Protein AF-A0A0C9W1W9-F1 (afdb_monomer_lite)

Secondary structure (DSSP, 8-state):
----TT-GGG-HHHHHHHHHHHHHHTTT--HHHHHHHHHHHHHT--HHHHHHHHHHHHHHHHHHHTT--HHHHHHHHHHTSSSSS--S-TTTS-S--------

Sequence (103 aa):
LFSAKFHWELNLIEMYWGWTKTCIAAADGTFPTAKRLIPEILDSCPLKTICAFFRKTWRYMDAYRKGLNAKQAEFGVKKFRSHRAVGRSNDELGNNGEPSIKW

Structure (mmCIF, N/CA/C/O backbone):
data_AF-A0A0C9W1W9-F1
#
_entry.id   AF-A0A0C9W1W9-F1
#
loop_
_atom_site.group_PDB
_atom_site.id
_atom_site.type_symbol
_atom_site.label_atom_id
_atom_site.label_alt_id
_atom_site.label_comp_id
_atom_site.label_asym_id
_atom_site.label_entity_id
_atom_site.label_seq_id
_atom_site.pdbx_PDB_ins_code
_atom_site.Cartn_x
_atom_site.Cartn_y
_atom_site.Cartn_z
_atom_site.occupancy
_atom_site.B_iso_or_equiv
_atom_site.auth_seq_id
_atom_site.auth_comp_id
_atom_site.auth_asym_id
_atom_site.auth_atom_id
_atom_site.pdbx_PDB_model_num
ATOM 1 N N . LEU A 1 1 ? -19.149 -1.927 -6.297 1.00 52.75 1 LEU A N 1
ATOM 2 C CA . LEU A 1 1 ? -17.812 -1.557 -5.773 1.00 52.75 1 LEU A CA 1
ATOM 3 C C . LEU A 1 1 ? -17.927 -0.199 -5.092 1.00 52.75 1 LEU A C 1
ATOM 5 O O . LEU A 1 1 ? -18.418 0.726 -5.721 1.00 52.75 1 LEU A O 1
ATOM 9 N N . PHE A 1 2 ? -17.569 -0.093 -3.811 1.00 50.38 2 PHE A N 1
ATOM 10 C CA . PHE A 1 2 ? -17.582 1.178 -3.077 1.00 50.38 2 PHE A CA 1
ATOM 11 C C . PHE A 1 2 ? -16.350 1.998 -3.481 1.00 50.38 2 PHE A C 1
ATOM 13 O O . PHE A 1 2 ? -15.224 1.599 -3.191 1.00 50.38 2 PHE A O 1
ATOM 20 N N . SER A 1 3 ? -16.545 3.113 -4.185 1.00 54.56 3 SER A N 1
ATOM 21 C CA . SER A 1 3 ? -15.458 4.033 -4.528 1.00 54.56 3 SER A CA 1
ATOM 22 C C . SER A 1 3 ? -15.202 4.956 -3.348 1.00 54.56 3 SER A C 1
ATOM 24 O O . SER A 1 3 ? -15.891 5.959 -3.165 1.00 54.56 3 SER A O 1
ATOM 26 N N . ALA A 1 4 ? -14.204 4.617 -2.539 1.00 61.12 4 ALA A N 1
ATOM 27 C CA . ALA A 1 4 ? -13.779 5.449 -1.429 1.00 61.12 4 ALA A CA 1
ATOM 28 C C . ALA A 1 4 ? -12.994 6.667 -1.947 1.00 61.12 4 ALA A C 1
ATOM 30 O O . ALA A 1 4 ? -11.774 6.728 -1.846 1.00 61.12 4 ALA A O 1
ATOM 31 N N . LYS A 1 5 ? -13.702 7.640 -2.536 1.00 61.31 5 LYS A N 1
ATOM 32 C CA . LYS A 1 5 ? -13.131 8.879 -3.100 1.00 61.31 5 LYS A CA 1
ATOM 33 C C . LYS A 1 5 ? -12.218 9.637 -2.122 1.00 61.31 5 LYS A C 1
ATOM 35 O O . LYS A 1 5 ? -11.343 10.363 -2.572 1.00 61.31 5 LYS A O 1
ATOM 40 N N . PHE A 1 6 ? -12.402 9.438 -0.815 1.00 65.94 6 PHE A N 1
ATOM 41 C CA . PHE A 1 6 ? -11.642 10.098 0.252 1.00 65.94 6 PHE A CA 1
ATOM 42 C C . PHE A 1 6 ? -10.771 9.150 1.093 1.00 65.94 6 PHE A C 1
ATOM 44 O O . PHE A 1 6 ? -10.112 9.606 2.020 1.00 65.94 6 PHE A O 1
ATOM 51 N N . HIS A 1 7 ? -10.735 7.852 0.769 1.00 71.06 7 HIS A N 1
ATOM 52 C CA . HIS A 1 7 ? -9.911 6.867 1.480 1.00 71.06 7 HIS A CA 1
ATOM 53 C C . HIS A 1 7 ? -9.067 6.095 0.475 1.00 71.06 7 HIS A C 1
ATOM 55 O O . HIS A 1 7 ? -9.381 4.966 0.085 1.00 71.06 7 HIS A O 1
ATOM 61 N N . TRP A 1 8 ? -7.990 6.735 0.024 1.00 73.75 8 TRP A N 1
ATOM 62 C CA . TRP A 1 8 ? -7.030 6.128 -0.895 1.00 73.75 8 TRP A CA 1
ATOM 63 C C . TRP A 1 8 ? -6.411 4.849 -0.303 1.00 73.75 8 TRP A C 1
ATOM 65 O O . TRP A 1 8 ? -6.019 3.962 -1.060 1.00 73.75 8 TRP A O 1
ATOM 75 N N . GLU A 1 9 ? -6.412 4.673 1.029 1.00 77.69 9 GLU A N 1
ATOM 76 C CA . GLU A 1 9 ? -5.933 3.445 1.680 1.00 77.69 9 GLU A CA 1
ATOM 77 C C . GLU A 1 9 ? -6.851 2.233 1.436 1.00 77.69 9 GLU A C 1
ATOM 79 O O . GLU A 1 9 ? -6.456 1.092 1.694 1.00 77.69 9 GLU A O 1
ATOM 84 N N . LEU A 1 10 ? -8.066 2.455 0.925 1.00 81.56 10 LEU A N 1
ATOM 85 C CA . LEU A 1 10 ? -8.993 1.399 0.518 1.00 81.56 10 LEU A CA 1
ATOM 86 C C . LEU A 1 10 ? -8.867 1.030 -0.965 1.00 81.56 10 LEU A C 1
ATOM 88 O O . LEU A 1 10 ? -9.454 0.034 -1.391 1.00 81.56 10 LEU A O 1
ATOM 92 N N . ASN A 1 11 ? -8.099 1.791 -1.748 1.00 85.50 11 ASN A N 1
ATOM 93 C CA . ASN A 1 11 ? -7.956 1.560 -3.176 1.00 85.50 11 ASN A CA 1
ATOM 94 C C . ASN A 1 11 ? -6.758 0.645 -3.478 1.00 85.50 11 ASN A C 1
ATOM 96 O O . ASN A 1 11 ? -5.595 1.022 -3.332 1.00 85.50 11 ASN A O 1
ATOM 100 N N . LEU A 1 12 ? -7.048 -0.574 -3.937 1.00 83.94 12 LEU A N 1
ATOM 101 C CA . LEU A 1 12 ? -6.023 -1.564 -4.273 1.00 83.94 12 LEU A CA 1
ATOM 102 C C . LEU A 1 12 ? -5.132 -1.11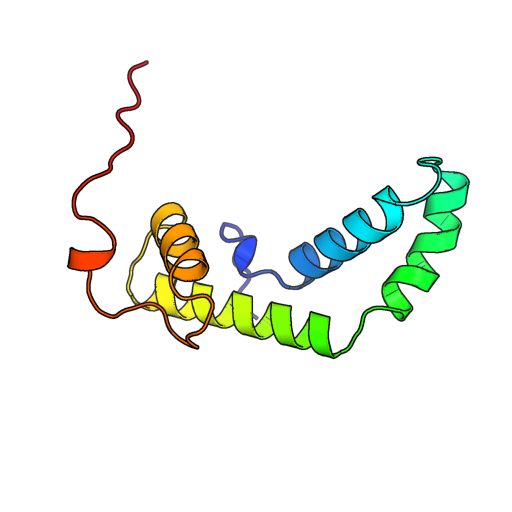2 -5.435 1.00 83.94 12 LEU A C 1
ATOM 104 O O . LEU A 1 12 ? -3.943 -1.428 -5.428 1.00 83.94 12 LEU A O 1
ATOM 108 N N . ILE A 1 13 ? -5.671 -0.351 -6.396 1.00 88.19 13 ILE A N 1
ATOM 109 C CA . ILE A 1 13 ? -4.886 0.117 -7.545 1.00 88.19 13 ILE A CA 1
ATOM 110 C C . ILE A 1 13 ? -3.803 1.109 -7.109 1.00 88.19 13 ILE A C 1
ATOM 112 O O . ILE A 1 13 ? -2.691 1.063 -7.621 1.00 88.19 13 ILE A O 1
ATOM 116 N N . GLU A 1 14 ? -4.082 1.939 -6.099 1.00 89.19 14 GLU A N 1
ATOM 117 C CA . GLU A 1 14 ? -3.112 2.886 -5.538 1.00 89.19 14 GLU A CA 1
ATOM 118 C C . GLU A 1 14 ? -1.977 2.154 -4.818 1.00 89.19 14 GLU A C 1
ATOM 120 O O . GLU A 1 14 ? -0.808 2.511 -4.961 1.00 89.19 14 GL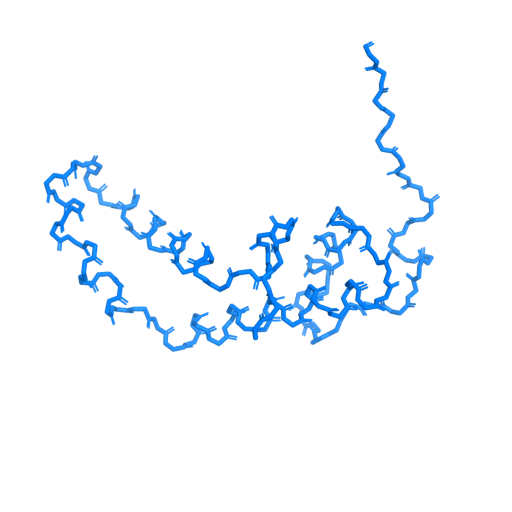U A O 1
ATOM 125 N N . MET A 1 15 ? -2.295 1.083 -4.079 1.00 90.38 15 MET A N 1
ATOM 126 C CA . MET A 1 15 ? -1.269 0.240 -3.451 1.00 90.38 15 MET A CA 1
ATOM 127 C C . MET A 1 15 ? -0.401 -0.469 -4.487 1.00 90.38 15 MET A C 1
ATOM 129 O O . MET A 1 15 ? 0.816 -0.557 -4.314 1.00 90.38 15 MET A O 1
ATOM 133 N N . TYR A 1 16 ? -1.029 -0.952 -5.556 1.00 92.06 16 TYR A N 1
ATOM 134 C CA . TYR A 1 16 ? -0.356 -1.625 -6.653 1.00 92.06 16 TYR A CA 1
ATOM 135 C C . TYR A 1 16 ? 0.616 -0.684 -7.369 1.00 92.06 16 TYR A C 1
ATOM 137 O O . TYR A 1 16 ? 1.811 -0.966 -7.424 1.00 92.06 16 TYR A O 1
ATOM 145 N N . TRP A 1 17 ? 0.147 0.499 -7.777 1.00 92.00 17 TRP A N 1
ATOM 146 C CA . TRP A 1 17 ? 1.000 1.544 -8.344 1.00 92.00 17 TRP A CA 1
ATOM 147 C C . TRP A 1 17 ? 2.081 2.019 -7.372 1.00 92.00 17 TRP A C 1
ATOM 149 O O . TRP A 1 17 ? 3.194 2.330 -7.793 1.00 92.00 17 TRP A O 1
ATOM 159 N N . GLY A 1 18 ? 1.786 2.072 -6.071 1.00 91.44 18 GLY A N 1
ATOM 160 C CA . GLY A 1 18 ? 2.770 2.358 -5.030 1.00 91.44 18 GLY A CA 1
ATOM 161 C C . GLY A 1 18 ? 3.934 1.367 -5.046 1.00 91.44 18 GLY A C 1
ATOM 162 O O . GLY A 1 18 ? 5.088 1.786 -5.079 1.00 91.44 18 GLY A O 1
ATOM 163 N N . TRP A 1 19 ? 3.635 0.067 -5.090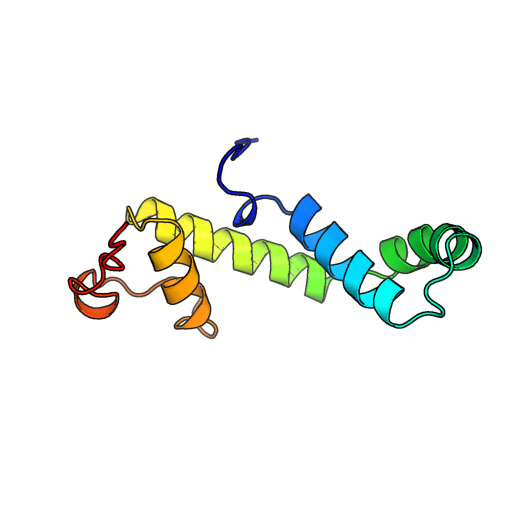 1.00 92.31 19 TRP A N 1
ATOM 164 C CA . TRP A 1 19 ? 4.648 -0.985 -5.177 1.00 92.31 19 TRP A CA 1
ATOM 165 C C . TRP A 1 19 ? 5.440 -0.922 -6.488 1.00 92.31 19 TRP A C 1
ATOM 167 O O . TRP A 1 19 ? 6.669 -0.931 -6.450 1.00 92.31 19 TRP A O 1
ATOM 177 N N . THR A 1 20 ? 4.761 -0.745 -7.626 1.00 91.75 20 THR A N 1
ATOM 178 C CA . THR A 1 20 ? 5.411 -0.583 -8.937 1.00 91.75 20 THR A CA 1
ATOM 179 C C . THR A 1 20 ? 6.389 0.592 -8.939 1.00 91.75 20 THR A C 1
ATOM 181 O O . THR A 1 20 ? 7.517 0.454 -9.409 1.00 91.75 20 THR A O 1
ATOM 184 N N . LYS A 1 21 ? 6.006 1.736 -8.354 1.00 89.69 21 LYS A N 1
ATOM 185 C CA . LYS A 1 21 ? 6.894 2.900 -8.208 1.00 89.69 21 LYS A CA 1
ATOM 186 C C . LYS A 1 21 ? 8.129 2.583 -7.368 1.00 89.69 21 LYS A C 1
ATOM 188 O O . LYS A 1 21 ? 9.215 3.016 -7.733 1.00 89.69 21 LYS A O 1
ATOM 193 N N . THR A 1 22 ? 7.994 1.821 -6.281 1.00 89.50 22 THR A N 1
ATOM 194 C CA . THR A 1 22 ? 9.145 1.400 -5.463 1.00 89.50 22 THR A CA 1
ATOM 195 C C . THR A 1 22 ? 10.111 0.509 -6.245 1.00 89.50 22 THR A C 1
ATOM 197 O O . THR A 1 22 ? 11.318 0.681 -6.122 1.00 89.50 22 THR A O 1
ATOM 200 N N . CYS A 1 23 ? 9.604 -0.400 -7.079 1.00 88.38 23 CYS A N 1
ATOM 201 C CA . CYS A 1 23 ? 10.442 -1.244 -7.934 1.00 88.38 23 CYS A CA 1
ATOM 202 C C . CYS A 1 23 ? 11.175 -0.436 -9.016 1.00 88.38 23 CYS A C 1
ATOM 204 O O . CYS A 1 23 ? 12.356 -0.663 -9.250 1.00 88.38 23 CYS A O 1
ATOM 206 N N . ILE A 1 24 ? 10.506 0.538 -9.642 1.00 87.50 24 ILE A N 1
ATOM 207 C CA . ILE A 1 24 ? 11.118 1.407 -10.664 1.00 87.50 24 ILE A CA 1
ATOM 208 C C . ILE A 1 24 ? 12.125 2.379 -10.046 1.00 87.50 24 ILE A C 1
ATOM 210 O O . ILE A 1 24 ? 13.134 2.684 -10.670 1.00 87.50 24 ILE A O 1
ATOM 214 N N . ALA A 1 25 ? 11.884 2.854 -8.822 1.00 84.88 25 ALA A N 1
ATOM 215 C CA . ALA A 1 25 ? 12.813 3.736 -8.116 1.00 84.88 25 ALA A CA 1
ATOM 216 C C . ALA A 1 25 ? 14.172 3.073 -7.824 1.00 84.88 25 ALA A C 1
ATOM 218 O O . ALA A 1 25 ? 15.141 3.779 -7.571 1.00 84.88 25 ALA A O 1
ATOM 219 N N . ALA A 1 26 ? 14.247 1.739 -7.869 1.00 80.69 26 ALA A N 1
ATOM 220 C CA . ALA A 1 26 ? 15.501 0.995 -7.779 1.00 80.69 26 ALA A CA 1
ATOM 221 C C . ALA A 1 26 ? 16.262 0.899 -9.120 1.00 80.69 26 ALA A C 1
ATOM 223 O O . ALA A 1 26 ? 17.371 0.373 -9.142 1.00 80.69 26 ALA A O 1
ATOM 224 N N . ALA A 1 27 ? 15.677 1.370 -10.227 1.00 81.06 27 ALA A N 1
ATOM 225 C CA . ALA A 1 27 ? 16.305 1.419 -11.547 1.00 81.06 27 ALA A CA 1
ATOM 226 C C . ALA A 1 27 ? 16.979 2.782 -11.812 1.00 81.06 27 ALA A C 1
ATOM 228 O O . ALA A 1 27 ? 16.990 3.669 -10.963 1.00 81.06 27 ALA A O 1
ATOM 229 N N . ASP A 1 28 ? 17.481 2.978 -13.034 1.00 78.94 28 ASP A N 1
ATOM 230 C CA . ASP A 1 28 ? 18.318 4.120 -13.449 1.00 78.94 28 ASP A CA 1
ATOM 231 C C . ASP A 1 28 ? 17.614 5.497 -13.462 1.00 78.94 28 ASP A C 1
ATOM 233 O O . ASP A 1 28 ? 18.190 6.490 -13.902 1.00 78.94 28 ASP A O 1
ATOM 237 N N . GLY A 1 29 ? 16.343 5.577 -13.052 1.00 78.50 29 GLY A N 1
ATOM 238 C CA . GLY A 1 29 ? 15.577 6.828 -12.965 1.00 78.50 29 GLY A CA 1
ATOM 239 C C . GLY A 1 29 ? 15.216 7.484 -14.305 1.00 78.50 29 GLY A C 1
ATOM 240 O O . GLY A 1 29 ? 14.596 8.547 -14.322 1.00 78.50 29 GLY A O 1
ATOM 241 N N . THR A 1 30 ? 15.563 6.870 -15.439 1.00 87.06 30 THR A N 1
ATOM 242 C CA . THR A 1 30 ? 15.293 7.420 -16.774 1.00 87.06 30 THR A CA 1
ATOM 243 C C . THR A 1 30 ? 13.925 6.993 -17.310 1.00 87.06 30 THR A C 1
ATOM 245 O O . THR A 1 30 ? 13.490 5.849 -17.160 1.00 87.06 30 THR A O 1
ATOM 248 N N . PHE A 1 31 ? 13.235 7.915 -17.989 1.00 87.44 31 PHE A N 1
ATOM 249 C CA . PHE A 1 31 ? 11.900 7.663 -18.545 1.00 87.44 31 PHE A CA 1
ATOM 250 C C . PHE A 1 31 ? 11.849 6.514 -19.574 1.00 87.44 31 PHE A C 1
ATOM 252 O O . PHE A 1 31 ? 10.935 5.692 -19.478 1.00 87.44 31 PHE A O 1
ATOM 259 N N . PRO A 1 32 ? 12.797 6.381 -20.528 1.00 89.06 32 PRO A N 1
ATOM 260 C CA . PRO A 1 32 ? 12.785 5.270 -21.483 1.00 89.06 32 PRO A CA 1
ATOM 261 C C . PRO A 1 32 ? 12.913 3.903 -20.801 1.00 89.06 32 PRO A C 1
ATOM 263 O O . PRO A 1 32 ? 12.168 2.977 -21.125 1.00 89.06 32 PRO A O 1
ATOM 266 N N . THR A 1 33 ? 13.805 3.795 -19.813 1.00 86.81 33 THR A N 1
ATOM 267 C CA . THR A 1 33 ? 13.998 2.570 -19.031 1.00 86.81 33 THR A CA 1
ATOM 268 C C . THR A 1 33 ? 12.758 2.254 -18.204 1.00 86.81 33 THR A C 1
ATOM 270 O O . THR A 1 33 ? 12.269 1.128 -18.253 1.00 86.81 33 THR A O 1
ATOM 273 N N . ALA A 1 34 ? 12.170 3.248 -17.533 1.00 87.94 34 ALA A N 1
ATOM 274 C CA . ALA A 1 34 ? 10.916 3.070 -16.805 1.00 87.94 34 ALA A CA 1
ATOM 275 C C . ALA A 1 34 ? 9.783 2.591 -17.728 1.00 87.94 34 ALA A C 1
ATOM 277 O O . ALA A 1 34 ? 9.088 1.635 -17.397 1.00 87.94 34 ALA A O 1
ATOM 278 N N . LYS A 1 35 ? 9.631 3.186 -18.918 1.00 90.31 35 LYS A N 1
ATOM 279 C CA . LYS A 1 35 ? 8.596 2.800 -19.889 1.00 90.31 35 LYS A CA 1
ATOM 280 C C . LYS A 1 35 ? 8.716 1.335 -20.324 1.00 90.31 35 LYS A C 1
ATOM 282 O O . LYS A 1 35 ? 7.690 0.688 -20.513 1.00 90.31 35 LYS A O 1
ATOM 287 N N . ARG A 1 36 ? 9.942 0.816 -20.455 1.00 90.75 36 ARG A N 1
ATOM 288 C CA . ARG A 1 36 ? 10.197 -0.600 -20.765 1.00 90.75 36 ARG A CA 1
ATOM 289 C C . ARG A 1 36 ? 9.947 -1.517 -19.567 1.00 90.75 36 ARG A C 1
ATOM 291 O O . ARG A 1 36 ? 9.377 -2.584 -19.740 1.00 90.75 36 ARG A O 1
ATOM 298 N N . LEU A 1 37 ? 10.362 -1.104 -18.370 1.00 90.81 37 LEU A N 1
ATOM 299 C CA . LEU A 1 37 ? 10.287 -1.928 -17.161 1.00 90.81 37 LEU A CA 1
ATOM 300 C C . LEU A 1 37 ? 8.888 -1.986 -16.542 1.00 90.81 37 LEU A C 1
ATOM 302 O O . LEU A 1 37 ? 8.575 -2.961 -15.870 1.00 90.81 37 LEU A O 1
ATOM 306 N N . ILE A 1 38 ? 8.047 -0.962 -16.733 1.00 91.31 38 ILE A N 1
ATOM 307 C CA . ILE A 1 38 ? 6.706 -0.901 -16.129 1.00 91.31 38 ILE A CA 1
ATOM 308 C C . ILE A 1 38 ? 5.889 -2.175 -16.414 1.00 91.31 38 ILE A C 1
ATOM 310 O O . ILE A 1 38 ? 5.430 -2.769 -15.441 1.00 91.31 38 ILE A O 1
ATOM 314 N N . PRO A 1 39 ? 5.715 -2.634 -17.671 1.00 92.19 39 PRO A N 1
ATOM 315 C CA . PRO A 1 39 ? 4.966 -3.861 -17.956 1.00 92.19 39 PRO A CA 1
ATOM 316 C C . PRO A 1 39 ? 5.554 -5.091 -17.257 1.00 92.19 39 PRO A C 1
ATOM 318 O O . PRO A 1 39 ? 4.829 -5.804 -16.572 1.00 92.19 39 PRO A O 1
ATOM 321 N N . GLU A 1 40 ? 6.875 -5.278 -17.343 1.00 92.00 40 GLU A N 1
ATOM 322 C CA . GLU A 1 40 ? 7.582 -6.403 -16.713 1.00 92.00 40 GLU A CA 1
ATOM 323 C C . GLU A 1 40 ? 7.382 -6.408 -15.186 1.00 92.00 40 GLU A C 1
ATOM 325 O O . GLU A 1 40 ? 7.096 -7.442 -14.584 1.00 92.00 40 GLU A O 1
ATOM 330 N N . ILE A 1 41 ? 7.481 -5.239 -14.546 1.00 91.94 41 ILE A N 1
ATOM 331 C CA . ILE A 1 41 ? 7.297 -5.089 -13.100 1.00 91.94 41 ILE A CA 1
ATOM 332 C C . ILE A 1 41 ? 5.850 -5.374 -12.708 1.00 91.94 41 ILE A C 1
ATOM 334 O O . ILE A 1 41 ? 5.626 -6.074 -11.721 1.00 91.94 41 ILE A O 1
ATOM 338 N N . LEU A 1 42 ? 4.878 -4.849 -13.456 1.00 91.38 42 LEU A N 1
ATOM 339 C CA . LEU A 1 42 ? 3.463 -5.107 -13.201 1.00 91.38 42 LEU A CA 1
ATOM 340 C C . LEU A 1 42 ? 3.185 -6.618 -13.268 1.00 91.38 42 LEU A C 1
ATOM 342 O O . LEU A 1 42 ? 2.653 -7.177 -12.312 1.00 91.38 42 LEU A O 1
ATOM 346 N N . ASP A 1 43 ? 3.651 -7.302 -14.310 1.00 92.12 43 ASP A N 1
ATOM 347 C CA . ASP A 1 43 ? 3.464 -8.752 -14.449 1.00 92.12 43 ASP A CA 1
ATOM 348 C C . ASP A 1 43 ? 4.228 -9.559 -13.383 1.00 92.12 43 ASP A C 1
ATOM 350 O O . ASP A 1 43 ? 3.803 -10.645 -12.987 1.00 92.12 43 ASP A O 1
ATOM 354 N N . SER A 1 44 ? 5.326 -9.015 -12.849 1.00 93.25 44 SER A N 1
ATOM 355 C CA . SER A 1 44 ? 6.125 -9.661 -11.800 1.00 93.25 44 SER A CA 1
ATOM 356 C C . SER A 1 44 ? 5.520 -9.586 -10.391 1.00 93.25 44 SER A C 1
ATOM 358 O O . SER A 1 44 ? 6.096 -10.147 -9.453 1.00 93.25 44 SER A O 1
ATOM 360 N N . CYS A 1 45 ? 4.398 -8.880 -10.194 1.00 92.00 45 CYS A N 1
ATOM 361 C CA . CYS A 1 45 ? 3.864 -8.642 -8.856 1.00 92.00 45 CYS A CA 1
ATOM 362 C C . CYS A 1 45 ? 3.521 -9.962 -8.138 1.00 92.00 45 CYS A C 1
ATOM 364 O O . CYS A 1 45 ? 2.613 -10.687 -8.556 1.00 92.00 45 CYS A O 1
ATOM 366 N N . PRO A 1 46 ? 4.181 -10.288 -7.007 1.00 93.69 46 PRO A N 1
ATOM 367 C CA . PRO A 1 46 ? 3.935 -11.555 -6.337 1.00 93.69 46 PRO A CA 1
ATOM 368 C C . PRO A 1 46 ? 2.508 -11.637 -5.793 1.00 93.69 46 PRO A C 1
ATOM 370 O O . PRO A 1 46 ? 2.030 -10.716 -5.124 1.00 93.69 46 PRO A O 1
ATOM 373 N N . LEU A 1 47 ? 1.865 -12.801 -5.926 1.00 93.12 47 LEU A N 1
ATOM 374 C CA . LEU A 1 47 ? 0.535 -13.046 -5.349 1.00 93.12 47 LEU A CA 1
ATOM 375 C C . LEU A 1 47 ? 0.489 -12.740 -3.841 1.00 93.12 47 LEU A C 1
ATOM 377 O O . LEU A 1 47 ? -0.491 -12.207 -3.321 1.00 93.12 47 LEU A O 1
ATOM 381 N N . LYS A 1 48 ? 1.584 -13.014 -3.123 1.00 92.94 48 LYS A N 1
ATOM 382 C CA . LYS A 1 48 ? 1.725 -12.692 -1.695 1.00 92.94 48 LYS A CA 1
ATOM 383 C C . LYS A 1 48 ? 1.565 -11.192 -1.415 1.00 92.94 48 LYS A C 1
ATOM 385 O O . LYS A 1 48 ? 0.978 -10.838 -0.388 1.00 92.94 48 LYS A O 1
ATO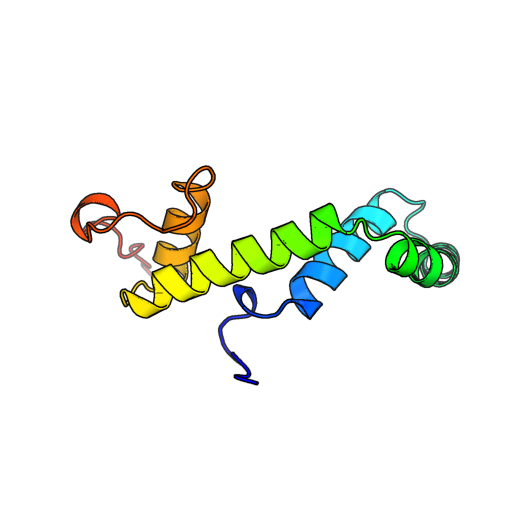M 390 N N . THR A 1 49 ? 2.069 -10.343 -2.308 1.00 91.81 49 THR A N 1
ATOM 391 C CA . THR A 1 49 ? 1.973 -8.879 -2.247 1.00 91.81 49 THR A CA 1
ATOM 392 C C . THR A 1 49 ? 0.534 -8.433 -2.476 1.00 91.81 49 THR A C 1
ATOM 394 O O . THR A 1 49 ? -0.016 -7.715 -1.641 1.00 91.81 49 THR A O 1
ATOM 397 N N . ILE A 1 50 ? -0.126 -8.970 -3.506 1.00 90.94 50 ILE A N 1
ATOM 398 C CA . ILE A 1 50 ? -1.553 -8.730 -3.776 1.00 90.94 50 ILE A CA 1
ATOM 399 C C . ILE A 1 50 ? -2.398 -9.106 -2.547 1.00 90.94 50 ILE A C 1
ATOM 401 O O . ILE A 1 50 ? -3.146 -8.287 -2.012 1.00 90.94 50 ILE A O 1
ATOM 405 N N . CYS A 1 51 ? -2.199 -10.306 -1.997 1.00 91.75 51 CYS A N 1
ATOM 406 C CA . CYS A 1 51 ? -2.866 -10.757 -0.774 1.00 91.75 51 CYS A CA 1
ATOM 407 C C . CYS A 1 51 ? -2.554 -9.876 0.448 1.00 91.75 51 CYS A C 1
ATOM 409 O O . CYS A 1 51 ? -3.351 -9.807 1.387 1.00 91.75 51 CYS A O 1
ATOM 411 N N . ALA A 1 52 ? -1.380 -9.242 0.507 1.00 90.00 52 ALA A N 1
ATOM 412 C CA . ALA A 1 52 ? -1.042 -8.298 1.570 1.00 90.00 52 ALA A CA 1
ATOM 413 C C . ALA A 1 52 ? -1.816 -6.978 1.430 1.00 90.00 52 ALA A C 1
ATOM 415 O O . ALA A 1 52 ? -2.248 -6.441 2.453 1.00 90.00 52 ALA A O 1
ATOM 416 N N . PHE A 1 53 ? -2.061 -6.503 0.204 1.00 90.31 53 PHE A N 1
ATOM 417 C CA . PHE A 1 53 ? -2.906 -5.333 -0.054 1.00 90.31 53 PHE A CA 1
ATOM 418 C C . PHE A 1 53 ? -4.338 -5.567 0.415 1.00 90.31 53 PHE A C 1
ATOM 420 O O . PHE A 1 53 ? -4.828 -4.802 1.241 1.00 90.31 53 PHE A O 1
ATOM 427 N N . PHE A 1 54 ? -4.953 -6.694 0.039 1.00 89.44 54 PHE A N 1
ATOM 428 C CA . PHE A 1 54 ? -6.291 -7.061 0.525 1.00 89.44 54 PHE A CA 1
ATOM 429 C C . PHE A 1 54 ? -6.375 -7.095 2.055 1.00 89.44 54 PHE A C 1
ATOM 431 O O . PHE A 1 54 ? -7.303 -6.546 2.651 1.00 89.44 54 PHE A O 1
ATOM 438 N N . ARG A 1 55 ? -5.379 -7.692 2.722 1.00 88.81 55 ARG A N 1
ATOM 439 C CA . ARG A 1 55 ? -5.317 -7.720 4.193 1.00 88.81 55 ARG A CA 1
ATOM 440 C C . ARG A 1 55 ? -5.157 -6.326 4.799 1.00 88.81 55 ARG A C 1
ATOM 442 O O . ARG A 1 55 ? -5.733 -6.058 5.851 1.00 88.81 55 ARG A O 1
ATOM 449 N N . LYS A 1 56 ? -4.380 -5.437 4.171 1.00 87.69 56 LYS A N 1
ATOM 450 C CA . LYS A 1 56 ? -4.244 -4.041 4.608 1.00 87.69 56 LYS A CA 1
ATOM 451 C C . LYS A 1 56 ? -5.586 -3.318 4.484 1.00 87.69 56 LYS A C 1
ATOM 453 O O . LYS A 1 56 ? -6.050 -2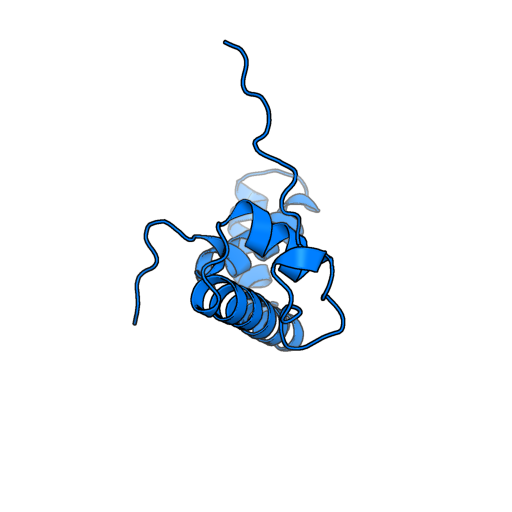.790 5.490 1.00 87.69 56 LYS A O 1
ATOM 458 N N . THR A 1 57 ? -6.232 -3.383 3.322 1.00 88.06 57 THR A N 1
ATOM 459 C CA . THR A 1 57 ? -7.553 -2.790 3.072 1.00 88.06 57 THR A CA 1
ATOM 460 C C . THR A 1 57 ? -8.599 -3.287 4.066 1.00 88.06 57 THR A C 1
ATOM 462 O O . THR A 1 57 ? -9.336 -2.482 4.624 1.00 88.06 57 THR A O 1
ATOM 465 N N . TRP A 1 58 ? -8.624 -4.587 4.377 1.00 87.75 58 TRP A N 1
ATOM 466 C CA . TRP A 1 58 ? -9.570 -5.132 5.354 1.00 87.75 58 TRP A CA 1
ATOM 467 C C . TRP A 1 58 ? -9.370 -4.537 6.757 1.00 87.75 58 TRP A C 1
ATOM 469 O O . TRP A 1 58 ? -10.345 -4.201 7.423 1.00 87.75 58 TRP A O 1
ATOM 479 N N . ARG A 1 59 ? -8.128 -4.312 7.199 1.00 86.50 59 ARG A N 1
ATOM 480 C CA . ARG A 1 59 ? -7.882 -3.656 8.495 1.00 86.50 59 ARG A CA 1
ATOM 481 C C . ARG A 1 59 ? -8.327 -2.196 8.514 1.00 86.50 59 ARG A C 1
ATOM 483 O O . ARG A 1 59 ? -8.884 -1.765 9.516 1.00 86.50 59 ARG A O 1
ATOM 490 N N . TYR A 1 60 ? -8.138 -1.465 7.416 1.00 87.00 60 TYR A N 1
ATOM 491 C CA . TYR A 1 60 ? -8.691 -0.114 7.281 1.00 87.00 60 TYR A CA 1
ATOM 492 C C . TYR A 1 60 ? -10.225 -0.136 7.307 1.00 87.00 60 TYR A C 1
ATOM 494 O O . TYR A 1 60 ? -10.830 0.639 8.038 1.00 87.00 60 TYR A O 1
ATOM 502 N N . MET A 1 61 ? -10.865 -1.074 6.600 1.00 87.25 61 MET A N 1
ATOM 503 C CA . MET A 1 61 ? -12.323 -1.248 6.649 1.00 87.25 61 MET A CA 1
ATOM 504 C C . MET A 1 61 ? -12.828 -1.569 8.060 1.00 87.25 61 MET A C 1
ATOM 506 O O . MET A 1 61 ? -13.857 -1.043 8.468 1.00 87.25 61 MET A O 1
ATOM 510 N N . ASP A 1 62 ? -12.126 -2.423 8.805 1.00 86.44 62 ASP A N 1
ATOM 511 C CA . ASP A 1 62 ? -12.448 -2.735 10.201 1.00 86.44 62 ASP A CA 1
ATOM 512 C C . ASP A 1 62 ? -12.296 -1.504 11.113 1.00 86.44 62 ASP A C 1
ATOM 514 O O . ASP A 1 62 ? -13.170 -1.248 11.938 1.00 86.44 62 ASP A O 1
ATOM 518 N N . ALA A 1 63 ? -11.250 -0.694 10.917 1.00 85.69 63 ALA A N 1
ATOM 519 C CA . ALA A 1 63 ? -11.078 0.572 11.630 1.00 85.69 63 ALA A CA 1
ATOM 520 C C . ALA A 1 63 ? -12.202 1.577 11.334 1.00 85.69 63 ALA A C 1
ATOM 522 O O . ALA A 1 63 ? -12.789 2.135 12.260 1.00 85.69 63 ALA A O 1
ATOM 523 N N . TYR A 1 64 ? -12.551 1.775 10.062 1.00 85.44 64 TYR A N 1
ATOM 524 C CA . TYR A 1 64 ? -13.626 2.695 9.685 1.00 85.44 64 TYR A CA 1
ATOM 525 C C . TYR A 1 64 ? -14.999 2.214 10.154 1.00 85.44 64 TYR A C 1
ATOM 527 O O . TYR A 1 64 ? -15.809 3.022 10.597 1.00 85.44 64 TYR A O 1
ATOM 535 N N . ARG A 1 65 ? -15.255 0.899 10.148 1.00 85.50 65 ARG A N 1
ATOM 536 C CA . ARG A 1 65 ? -16.474 0.315 10.740 1.00 85.50 65 ARG A CA 1
ATOM 537 C C . ARG A 1 65 ? -16.599 0.587 12.238 1.00 85.50 65 ARG A C 1
ATOM 539 O O . ARG A 1 65 ? -17.711 0.592 12.750 1.00 85.50 65 ARG A O 1
ATOM 546 N N . LYS A 1 66 ? -15.480 0.817 12.926 1.00 83.69 66 LYS A N 1
ATOM 547 C CA . LYS A 1 66 ? -15.430 1.213 14.340 1.00 83.69 66 LYS A CA 1
ATOM 548 C C . LYS A 1 66 ? -15.517 2.731 14.545 1.00 83.69 66 LYS A C 1
ATOM 550 O O . LYS A 1 66 ? -15.459 3.177 15.682 1.00 83.69 66 LYS A O 1
ATOM 555 N N . GLY A 1 67 ? -15.660 3.515 13.473 1.00 84.50 67 GLY A N 1
ATOM 556 C CA . GLY A 1 67 ? -15.777 4.974 13.532 1.00 84.50 67 GLY A CA 1
ATOM 557 C C . GLY A 1 67 ? -14.446 5.715 13.679 1.00 84.50 67 GLY A C 1
ATOM 558 O O . GLY A 1 67 ? -14.452 6.905 13.979 1.00 84.50 67 GLY A O 1
ATOM 559 N N . LEU A 1 68 ? -13.306 5.044 13.476 1.00 83.88 68 LEU A N 1
ATOM 560 C CA . LEU A 1 68 ? -11.990 5.678 13.586 1.00 83.88 68 LEU A CA 1
ATOM 561 C C . LEU A 1 68 ? -11.745 6.636 12.414 1.00 83.88 68 LEU A C 1
ATOM 563 O O . LEU A 1 68 ? -11.990 6.293 11.256 1.00 83.88 68 LEU A O 1
ATOM 567 N N . ASN A 1 69 ? -11.197 7.818 12.704 1.00 84.50 69 ASN A N 1
ATOM 568 C CA . ASN A 1 69 ? -10.771 8.763 11.671 1.00 84.50 69 ASN A CA 1
ATOM 569 C C . ASN A 1 69 ? -9.513 8.245 10.940 1.00 84.50 69 ASN A C 1
ATOM 571 O O . ASN A 1 69 ? -8.800 7.392 11.465 1.00 84.50 69 ASN A O 1
ATOM 575 N N . ALA A 1 70 ? -9.177 8.778 9.761 1.00 82.56 70 ALA A N 1
ATOM 576 C CA . ALA A 1 70 ? -8.059 8.300 8.936 1.00 82.56 70 ALA A CA 1
ATOM 577 C C . ALA A 1 70 ? -6.720 8.223 9.699 1.00 82.56 70 ALA A C 1
ATOM 579 O O . ALA A 1 70 ? -6.045 7.197 9.653 1.00 82.56 70 ALA A O 1
ATOM 580 N N . LYS A 1 71 ? -6.384 9.249 10.498 1.00 84.62 71 LYS A N 1
ATOM 581 C CA . LYS A 1 71 ? -5.166 9.259 11.335 1.00 84.62 71 LYS A CA 1
ATOM 582 C C . LYS A 1 71 ? -5.165 8.153 12.398 1.00 84.62 71 LYS A C 1
ATOM 584 O O . LYS A 1 71 ? -4.151 7.498 12.625 1.00 84.62 71 LYS A O 1
ATOM 589 N N .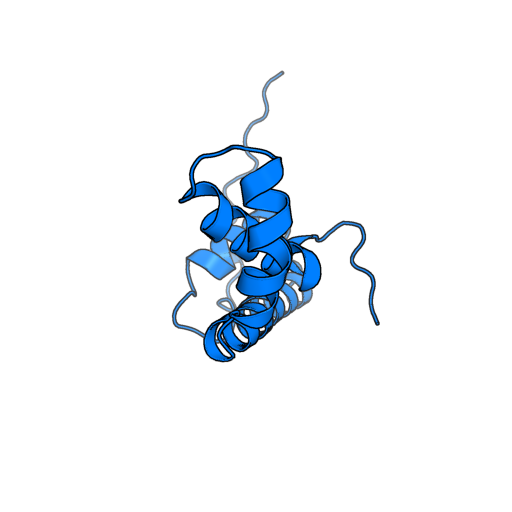 GLN A 1 72 ? -6.309 7.925 13.042 1.00 83.94 72 GLN A N 1
ATOM 590 C CA . GLN A 1 72 ? -6.459 6.881 14.059 1.00 83.94 72 GLN A CA 1
ATOM 591 C C . GLN A 1 72 ? -6.458 5.485 13.425 1.00 83.94 72 GLN A C 1
ATOM 593 O O . GLN A 1 72 ? -5.875 4.553 13.977 1.00 83.94 72 GLN A O 1
ATOM 598 N N . ALA A 1 73 ? -7.065 5.344 12.245 1.00 86.12 73 ALA A N 1
ATOM 599 C CA . ALA A 1 73 ? -7.047 4.121 11.457 1.00 86.12 73 ALA A CA 1
ATOM 600 C C . ALA A 1 73 ? -5.617 3.768 11.028 1.00 86.12 73 ALA A C 1
ATOM 602 O O . ALA A 1 73 ? -5.195 2.628 11.214 1.00 86.12 73 ALA A O 1
ATOM 603 N N . GLU A 1 74 ? -4.839 4.735 10.536 1.00 86.75 74 GLU A N 1
ATOM 604 C CA . GLU A 1 74 ? -3.431 4.532 10.185 1.00 86.75 74 GLU A CA 1
ATOM 605 C C . GLU A 1 74 ? -2.613 4.071 11.399 1.00 86.75 74 GLU A C 1
ATOM 607 O O . GLU A 1 74 ? -1.896 3.064 11.326 1.00 86.75 74 GLU A O 1
ATOM 612 N N . PHE A 1 75 ? -2.776 4.749 12.540 1.00 85.69 75 PHE A N 1
ATOM 613 C CA . PHE A 1 75 ? -2.122 4.364 13.788 1.00 85.69 75 PHE A CA 1
ATOM 614 C C . PHE A 1 75 ? -2.520 2.947 14.227 1.00 85.69 75 PHE A C 1
ATOM 616 O O . PHE A 1 75 ? -1.655 2.120 14.522 1.00 85.69 75 PHE A O 1
ATOM 623 N N . GLY A 1 76 ? -3.815 2.625 14.195 1.00 85.31 76 GLY A N 1
ATOM 624 C CA . GLY A 1 76 ? -4.339 1.306 14.538 1.00 85.31 76 GLY A CA 1
ATOM 625 C C . GLY A 1 76 ? -3.821 0.203 13.613 1.00 85.31 76 GLY A C 1
ATOM 626 O O . GLY A 1 76 ? -3.367 -0.839 14.083 1.00 85.31 76 GLY A O 1
ATOM 627 N N . VAL A 1 77 ? -3.802 0.431 12.299 1.00 86.00 77 VAL A N 1
ATOM 628 C CA . VAL A 1 77 ? -3.282 -0.533 11.315 1.00 86.00 77 VAL A CA 1
ATOM 629 C C . VAL A 1 77 ? -1.776 -0.758 11.494 1.00 86.00 77 VAL A C 1
ATOM 631 O O . VAL A 1 77 ? -1.302 -1.885 11.314 1.00 86.00 77 VAL A O 1
ATOM 634 N N . LYS A 1 78 ? -1.021 0.284 11.872 1.00 85.12 78 LYS A N 1
ATOM 635 C CA . LYS A 1 78 ? 0.414 0.187 12.176 1.00 85.12 78 LYS A CA 1
ATOM 636 C C . LYS A 1 78 ? 0.669 -0.569 13.484 1.00 85.12 78 LYS A C 1
ATOM 638 O O . LYS A 1 78 ? 1.535 -1.442 13.504 1.00 85.12 78 LYS A O 1
ATOM 643 N N . LYS A 1 79 ? -0.102 -0.274 14.538 1.00 85.00 79 LYS A N 1
ATOM 644 C CA . LYS A 1 79 ? -0.015 -0.915 15.862 1.00 85.00 79 LYS A CA 1
ATOM 645 C C . LYS A 1 79 ? -0.383 -2.400 15.788 1.00 85.00 79 LYS A C 1
ATOM 647 O O . LYS A 1 79 ? 0.366 -3.249 16.257 1.00 85.00 79 LYS A O 1
ATOM 652 N N . PHE A 1 80 ? -1.481 -2.736 15.114 1.00 81.25 80 PHE A N 1
ATOM 653 C CA . PHE A 1 80 ? -2.010 -4.101 15.010 1.00 81.25 80 PHE A CA 1
ATOM 654 C C . PHE A 1 80 ? -1.572 -4.807 13.715 1.00 81.25 80 PHE A C 1
ATOM 656 O O . PHE A 1 80 ? -2.362 -5.462 13.029 1.00 81.25 80 PHE A O 1
ATOM 663 N N . ARG A 1 81 ? -0.284 -4.702 13.354 1.00 74.38 81 ARG A N 1
ATOM 664 C CA . ARG A 1 81 ? 0.241 -5.282 12.104 1.00 74.38 81 ARG A CA 1
ATOM 665 C C . ARG A 1 81 ? 0.203 -6.820 12.081 1.00 74.38 81 ARG A C 1
ATOM 667 O O . ARG A 1 81 ? 0.065 -7.393 10.997 1.00 74.38 81 ARG A O 1
ATOM 674 N N . SER A 1 82 ? 0.319 -7.466 13.240 1.00 77.81 82 SER A N 1
ATOM 675 C CA . SER A 1 82 ? 0.255 -8.926 13.429 1.00 77.81 82 SER A CA 1
ATOM 676 C C . SER A 1 82 ? -1.174 -9.469 13.526 1.00 77.81 82 SER A C 1
ATOM 678 O O . SER A 1 82 ? -1.394 -10.652 13.279 1.00 77.81 82 SER A O 1
ATOM 680 N N . HIS A 1 83 ? -2.152 -8.618 13.840 1.00 72.38 83 HIS A N 1
ATOM 681 C CA . HIS A 1 83 ? -3.548 -9.014 14.003 1.00 72.38 83 HIS A CA 1
ATOM 682 C C . HIS A 1 83 ? -4.355 -8.740 12.730 1.00 72.38 83 HIS A C 1
ATOM 684 O O . HIS A 1 83 ? -4.015 -7.891 11.901 1.00 72.38 83 HIS A O 1
ATOM 690 N N . ARG A 1 84 ? -5.449 -9.490 12.556 1.00 66.75 84 ARG A N 1
ATOM 691 C CA . ARG A 1 84 ? -6.371 -9.335 11.416 1.00 66.75 84 ARG A CA 1
ATOM 692 C C . ARG A 1 84 ? -7.442 -8.262 11.646 1.00 66.75 84 ARG A C 1
ATOM 694 O O . ARG A 1 84 ? -8.209 -7.994 10.730 1.00 66.75 84 ARG A O 1
ATOM 701 N N . ALA A 1 85 ? -7.470 -7.654 12.829 1.00 71.25 85 ALA A N 1
ATOM 702 C CA . ALA A 1 85 ? -8.412 -6.618 13.235 1.00 71.25 85 ALA A CA 1
ATOM 703 C C . ALA A 1 85 ? -7.683 -5.541 14.050 1.00 71.25 85 ALA A C 1
ATOM 705 O O . ALA A 1 85 ? -6.660 -5.823 14.679 1.00 71.25 85 ALA A O 1
ATOM 706 N N . VAL A 1 86 ? -8.220 -4.324 14.038 1.00 75.00 86 VAL A N 1
ATOM 707 C CA . VAL A 1 86 ? -7.777 -3.242 14.928 1.00 75.00 86 VAL A CA 1
ATOM 708 C C . VAL A 1 86 ? -8.355 -3.508 16.326 1.00 75.00 86 VAL A C 1
ATOM 710 O O . VAL A 1 86 ? -9.470 -4.023 16.434 1.00 75.00 86 VAL A O 1
ATOM 713 N N . GLY A 1 87 ? -7.611 -3.232 17.402 1.00 69.81 87 GLY A N 1
ATOM 714 C CA . GLY A 1 87 ? -8.091 -3.413 18.783 1.00 69.81 87 GLY A CA 1
ATOM 715 C C . GLY A 1 87 ? -9.457 -2.755 19.043 1.00 69.81 87 GLY A C 1
ATOM 716 O O . GLY A 1 87 ? -9.868 -1.850 18.317 1.00 69.81 87 GLY A O 1
ATOM 717 N N . ARG A 1 88 ? -10.203 -3.263 20.034 1.00 58.69 88 ARG A N 1
ATOM 718 C CA . ARG A 1 88 ? -11.607 -2.878 20.297 1.00 58.69 88 ARG A CA 1
ATOM 719 C C . ARG A 1 88 ? -11.784 -1.619 21.156 1.00 58.69 88 ARG A C 1
ATOM 721 O O . ARG A 1 88 ? -12.912 -1.166 21.296 1.00 58.69 88 ARG A O 1
ATOM 728 N N . SER A 1 89 ? -10.724 -1.053 21.711 1.00 49.41 89 SER A N 1
ATOM 729 C CA . SER A 1 89 ? -10.801 0.002 22.724 1.00 49.41 89 SER A CA 1
ATOM 730 C C . SER A 1 89 ? -10.463 1.370 22.125 1.00 49.41 89 SER A C 1
ATOM 732 O O . SER A 1 89 ? -9.312 1.643 21.777 1.00 49.41 89 SER A O 1
ATOM 734 N N . ASN A 1 90 ? -11.468 2.254 22.053 1.00 48.94 90 ASN A N 1
ATOM 735 C CA . ASN A 1 90 ? -11.272 3.699 21.846 1.00 48.94 90 ASN A CA 1
ATOM 736 C C . ASN A 1 90 ? -10.281 4.283 22.874 1.00 48.94 90 ASN A C 1
ATOM 738 O O . ASN A 1 90 ? -9.556 5.226 22.571 1.00 48.94 90 ASN A O 1
ATOM 742 N N . ASP A 1 91 ? -10.179 3.654 24.046 1.00 47.94 91 ASP A N 1
ATOM 743 C CA . ASP A 1 91 ? -9.284 4.047 25.135 1.00 47.94 91 ASP A CA 1
ATOM 744 C C . ASP A 1 91 ? -7.798 3.740 24.844 1.00 47.94 91 ASP A C 1
ATOM 746 O O . ASP A 1 91 ? -6.913 4.439 25.330 1.00 47.94 91 ASP A O 1
ATOM 750 N N . GLU A 1 92 ? -7.490 2.750 23.991 1.00 50.12 92 GLU A N 1
ATOM 751 C CA . GLU A 1 92 ? -6.110 2.368 23.623 1.00 50.12 92 GLU A CA 1
ATOM 752 C C . GLU A 1 92 ? -5.570 3.072 22.367 1.00 50.12 92 GLU A C 1
ATOM 754 O O . GLU A 1 92 ? -4.372 2.978 22.058 1.00 50.12 92 GLU A O 1
ATOM 759 N N . LEU A 1 93 ? -6.461 3.716 21.608 1.00 53.94 93 LEU A N 1
ATOM 760 C CA . LEU A 1 93 ? -6.159 4.466 20.383 1.00 53.94 93 LEU A CA 1
ATOM 761 C C . LEU A 1 93 ? -6.184 5.988 20.607 1.00 53.94 93 LEU A C 1
ATOM 763 O O . LEU A 1 93 ? -5.936 6.743 19.667 1.00 53.94 93 LEU A O 1
ATOM 767 N N . GLY A 1 94 ? -6.376 6.407 21.863 1.00 41.44 94 GLY A N 1
ATOM 768 C CA . GLY A 1 94 ? -6.147 7.759 22.350 1.00 41.44 94 GLY A CA 1
ATOM 769 C C . GLY A 1 94 ? -7.394 8.635 22.323 1.00 41.44 94 GLY A C 1
ATOM 770 O O . GLY A 1 94 ? -7.817 9.095 21.267 1.00 41.44 94 GLY A O 1
ATOM 771 N N . ASN A 1 95 ? -7.873 8.980 23.520 1.00 44.94 95 ASN A N 1
ATOM 772 C CA . ASN A 1 95 ? -8.628 10.207 23.778 1.00 44.94 95 ASN A CA 1
ATOM 773 C C . ASN A 1 95 ? -7.690 11.422 23.991 1.00 44.94 95 ASN A C 1
ATOM 775 O O . ASN A 1 95 ? -8.043 12.368 24.675 1.00 44.94 95 ASN A O 1
ATOM 779 N N . ASN A 1 96 ? -6.472 11.392 23.437 1.00 44.72 96 ASN A N 1
ATOM 780 C CA . ASN A 1 96 ? -5.488 12.474 23.524 1.00 44.72 96 ASN A CA 1
ATOM 781 C C . ASN A 1 96 ? -4.810 12.633 22.160 1.00 44.72 96 ASN A C 1
ATOM 783 O O . ASN A 1 96 ? -3.931 11.842 21.816 1.00 44.72 96 ASN A O 1
ATOM 787 N N . GLY A 1 97 ? -5.209 13.641 21.383 1.00 43.41 97 GLY A N 1
ATOM 788 C CA . GLY A 1 97 ? -4.486 13.999 20.164 1.00 43.41 97 GLY A CA 1
ATOM 789 C C . GLY A 1 97 ? -5.325 14.612 19.054 1.00 43.41 97 GLY A C 1
ATOM 790 O O . GLY A 1 97 ? -5.193 14.199 17.902 1.00 43.41 97 GLY A O 1
ATOM 791 N N . GLU A 1 98 ? -6.105 15.657 19.343 1.00 38.03 98 GLU A N 1
ATOM 792 C CA . GLU A 1 98 ? -6.052 16.773 18.397 1.00 38.03 98 GLU A CA 1
ATOM 793 C C . GLU A 1 98 ? -4.564 17.132 18.233 1.00 38.03 98 GLU A C 1
ATOM 795 O O . GLU A 1 98 ? -3.898 17.409 19.237 1.00 38.03 98 GLU A O 1
ATOM 800 N N . PRO A 1 99 ? -3.983 17.113 17.019 1.00 39.56 99 PRO A N 1
ATOM 801 C CA . PRO A 1 99 ? -2.789 17.904 16.826 1.00 39.56 99 PRO A CA 1
ATOM 802 C C . PRO A 1 99 ? -3.248 19.338 17.062 1.00 39.56 99 PRO A C 1
ATOM 804 O O . PRO A 1 99 ? -4.122 19.818 16.343 1.00 39.56 99 PRO A O 1
ATOM 807 N N . SER A 1 100 ? -2.714 19.991 18.091 1.00 35.06 100 SER A N 1
ATOM 808 C CA . SER A 1 100 ? -2.874 21.430 18.248 1.00 35.06 100 SER A CA 1
ATOM 809 C C . SER A 1 100 ? -2.289 22.083 16.995 1.00 35.06 100 SER A C 1
ATOM 811 O O . SER A 1 100 ? -1.077 22.236 16.864 1.00 35.06 100 SER A O 1
ATOM 813 N N . ILE A 1 101 ? -3.148 22.377 16.022 1.00 33.25 101 ILE A N 1
ATOM 814 C CA . ILE A 1 101 ? -2.822 23.226 14.887 1.00 33.25 101 ILE A CA 1
ATOM 815 C C . ILE A 1 101 ? -3.037 24.644 15.413 1.00 33.25 101 ILE A C 1
ATOM 817 O O . ILE A 1 101 ? -4.161 25.143 15.439 1.00 33.25 101 ILE A O 1
ATOM 821 N N . LYS A 1 102 ? -1.966 25.259 15.920 1.00 28.36 102 LYS A N 1
ATOM 822 C CA . LYS A 1 102 ? -1.896 26.718 16.023 1.00 28.36 102 LYS A CA 1
ATOM 823 C C . LYS A 1 102 ? -1.548 27.250 14.633 1.00 28.36 102 LYS A C 1
ATOM 825 O O . LYS A 1 102 ? -0.615 26.729 14.022 1.00 28.36 102 LYS A O 1
ATOM 830 N N . TRP A 1 103 ? -2.343 28.207 14.153 1.00 39.81 103 TRP A N 1
ATOM 831 C CA . TRP A 1 103 ? -2.044 29.009 12.964 1.00 39.81 103 TRP A CA 1
ATOM 832 C C . TRP A 1 103 ? -0.683 29.689 13.092 1.00 39.81 103 TRP A C 1
ATOM 834 O O . TRP A 1 103 ? -0.381 30.161 14.215 1.00 39.81 103 TRP A O 1
#

pLDDT: mean 77.73, std 17.25, range [28.36, 93.69]

Organism: Sphaerobolus stellatus (strain SS14) (NCBI:txid990650)

Foldseek 3Di:
DDDPVPCCLLPLVSLLVVVLVVVCVPDPPDPVVSVVCSVVSSVVDDPVSSVVSVLSNQQLVLCVVLVHDPVLSVVQCVVPVVDSYRDDDPVVSDPDDPPPPDD

Radius of gyration: 17.21 Å; chains: 1; bounding box: 36×42×47 Å